Protein AF-A0A0D1VL91-F1 (afdb_monomer_lite)

Secondary structure (DSSP, 8-state):
----------------S-S------SS---------TT---HHHHHHHHHHHHT-S-HHHHHHHHHHHHHHHHHHHTT-HHHHHHHHTTS-HHHHTSHHHHHHHHHTTSS-----

pLDDT: mean 73.69, std 20.12, range [40.56, 93.56]

Structure (mmCIF, N/CA/C/O backbone):
data_AF-A0A0D1VL91-F1
#
_entry.id   AF-A0A0D1VL91-F1
#
loop_
_atom_site.group_PDB
_atom_site.id
_atom_site.type_symbol
_atom_site.label_atom_id
_atom_site.label_alt_id
_atom_site.label_comp_id
_atom_site.label_asym_id
_atom_site.label_entity_id
_atom_site.label_seq_id
_atom_site.pdbx_PDB_ins_code
_atom_site.Cartn_x
_atom_site.Cartn_y
_atom_site.Cartn_z
_atom_site.occupancy
_atom_site.B_iso_or_equiv
_atom_site.auth_seq_id
_atom_site.auth_comp_id
_atom_site.auth_asym_id
_atom_site.auth_atom_id
_atom_site.pdbx_PDB_model_num
ATOM 1 N N . MET A 1 1 ? -16.342 -51.988 39.809 1.00 42.56 1 MET A N 1
ATOM 2 C CA . MET A 1 1 ? -16.228 -51.819 38.346 1.00 42.56 1 MET A CA 1
ATOM 3 C C . MET A 1 1 ? -17.646 -51.554 37.849 1.00 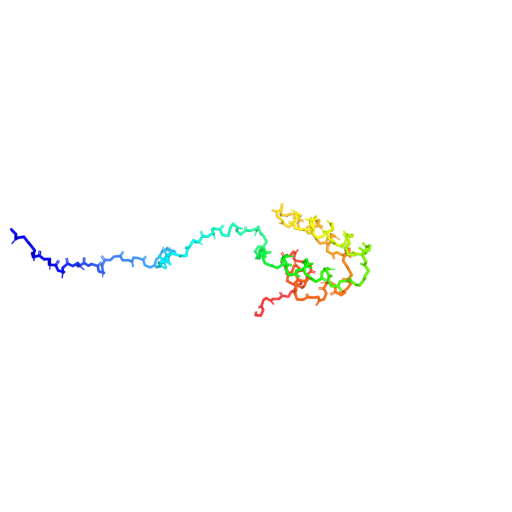42.56 1 MET A C 1
ATOM 5 O O . MET A 1 1 ? -18.356 -52.488 37.524 1.00 42.56 1 MET A O 1
ATOM 9 N N . ASP A 1 2 ? -18.265 -50.427 38.188 1.00 43.09 2 ASP A N 1
ATOM 10 C CA . ASP A 1 2 ? -18.018 -49.039 37.751 1.00 43.09 2 ASP A CA 1
ATOM 11 C C . ASP A 1 2 ? -18.195 -48.845 36.238 1.00 43.09 2 ASP A C 1
ATOM 13 O O . ASP A 1 2 ? -17.505 -49.496 35.457 1.00 43.09 2 ASP A O 1
ATOM 17 N N . GLY A 1 3 ? -19.158 -47.997 35.851 1.00 43.81 3 GLY A N 1
ATOM 18 C CA . GLY A 1 3 ? -19.439 -47.677 34.448 1.00 43.81 3 GLY A CA 1
ATOM 19 C C . GLY A 1 3 ? -20.911 -47.512 34.037 1.00 43.81 3 GLY A C 1
ATOM 20 O O . GLY A 1 3 ? -21.281 -47.970 32.962 1.00 43.81 3 GLY A O 1
ATOM 21 N N . LYS A 1 4 ? -21.771 -46.860 34.837 1.00 52.94 4 LYS A N 1
ATOM 22 C CA . LYS A 1 4 ? -23.037 -46.278 34.336 1.00 52.94 4 LYS A CA 1
ATOM 23 C C . LYS A 1 4 ? -22.792 -44.806 34.001 1.00 52.94 4 LYS A C 1
ATOM 25 O O . LYS A 1 4 ? -22.755 -43.986 34.912 1.00 52.94 4 LYS A O 1
ATOM 30 N N . GLN A 1 5 ? -22.658 -44.462 32.721 1.00 55.09 5 GLN A N 1
ATOM 31 C CA . GLN A 1 5 ? -22.703 -43.064 32.285 1.00 55.09 5 GLN A CA 1
ATOM 32 C C . GLN A 1 5 ? -24.095 -42.744 31.737 1.00 55.09 5 GLN A C 1
ATOM 34 O O . GLN A 1 5 ? -24.525 -43.249 30.702 1.00 55.09 5 GLN A O 1
ATOM 39 N N . ILE A 1 6 ? -24.817 -41.950 32.523 1.00 53.06 6 ILE A N 1
ATOM 40 C CA . ILE A 1 6 ? -26.142 -41.403 32.253 1.00 53.06 6 ILE A CA 1
ATOM 41 C C . ILE A 1 6 ? -25.937 -40.133 31.418 1.00 53.06 6 ILE A C 1
ATOM 43 O O . ILE A 1 6 ? -25.421 -39.143 31.929 1.00 53.06 6 ILE A O 1
ATOM 47 N N . PHE A 1 7 ? -26.354 -40.133 30.151 1.00 54.53 7 PHE A N 1
ATOM 48 C CA . PHE A 1 7 ? -26.483 -38.901 29.366 1.00 54.53 7 PHE A CA 1
ATOM 49 C C . PHE A 1 7 ? -27.816 -38.232 29.709 1.00 54.53 7 PHE A C 1
ATOM 51 O O . PHE A 1 7 ? -28.824 -38.429 29.036 1.00 54.53 7 PHE A O 1
ATOM 58 N N . ALA A 1 8 ? -27.820 -37.458 30.792 1.00 49.47 8 ALA A N 1
ATOM 59 C CA . ALA A 1 8 ? -28.904 -36.547 31.135 1.00 49.47 8 ALA A CA 1
ATOM 60 C C . ALA A 1 8 ? -28.310 -35.158 31.388 1.00 49.47 8 ALA A C 1
ATOM 62 O O . ALA A 1 8 ? -27.866 -34.845 32.488 1.00 49.47 8 ALA A O 1
ATOM 63 N N . GLY A 1 9 ? -28.285 -34.337 30.339 1.00 42.44 9 GLY A N 1
ATOM 64 C CA . GLY A 1 9 ? -27.913 -32.927 30.396 1.00 42.44 9 GLY A CA 1
ATOM 65 C C . GLY A 1 9 ? -29.058 -32.065 29.882 1.00 42.44 9 GLY A C 1
ATOM 66 O O . GLY A 1 9 ? -29.061 -31.653 28.727 1.00 42.44 9 GLY A O 1
ATOM 67 N N . ASN A 1 10 ? -30.048 -31.827 30.741 1.00 49.47 10 ASN A N 1
ATOM 68 C CA . ASN A 1 10 ? -31.038 -30.766 30.575 1.00 49.47 10 ASN A CA 1
ATOM 69 C C . ASN A 1 10 ? -30.339 -29.395 30.541 1.00 49.47 10 ASN A C 1
ATOM 71 O O . ASN A 1 10 ? -29.552 -29.126 31.443 1.00 49.47 10 ASN A O 1
ATOM 75 N N . ALA A 1 11 ? -30.717 -28.522 29.594 1.00 47.62 11 ALA A N 1
ATOM 76 C CA . ALA A 1 11 ? -31.159 -27.130 29.833 1.00 47.62 11 ALA A CA 1
ATOM 77 C C . ALA A 1 11 ? -30.859 -26.172 28.656 1.00 47.62 11 ALA A C 1
ATOM 79 O O . ALA A 1 11 ? -29.980 -25.322 28.738 1.00 47.62 11 ALA A O 1
ATOM 80 N N . PHE A 1 12 ? -31.688 -26.190 27.605 1.00 58.16 12 PHE A N 1
ATOM 81 C CA . PHE A 1 12 ? -31.897 -24.999 26.763 1.00 58.16 12 PHE A CA 1
ATOM 82 C C . PHE A 1 12 ? -33.054 -24.176 27.334 1.00 58.16 12 PHE A C 1
ATOM 84 O O . PHE A 1 12 ? -34.142 -24.110 26.771 1.00 58.16 12 PHE A O 1
ATOM 91 N N . LYS A 1 13 ? -32.852 -23.600 28.517 1.00 49.53 13 LYS A N 1
ATOM 92 C CA . LYS A 1 13 ? -33.788 -22.647 29.124 1.00 49.53 13 LYS A CA 1
ATOM 93 C C . LYS A 1 13 ? -32.982 -21.600 29.878 1.00 49.53 13 LYS A C 1
ATOM 95 O O . LYS A 1 13 ? -32.879 -21.725 31.087 1.00 49.53 13 LYS A O 1
ATOM 100 N N . ASN A 1 14 ? -32.336 -20.685 29.144 1.00 46.59 14 ASN A N 1
ATOM 101 C CA . ASN A 1 14 ? -32.157 -19.252 29.470 1.00 46.59 14 ASN A CA 1
ATOM 102 C C . ASN A 1 14 ? -31.081 -18.540 28.610 1.00 46.59 14 ASN A C 1
ATOM 104 O O . ASN A 1 14 ? -30.435 -17.612 29.088 1.00 46.59 14 ASN A O 1
ATOM 108 N N . ALA A 1 15 ? -30.846 -18.933 27.351 1.00 46.53 15 ALA A N 1
ATOM 109 C CA . ALA A 1 15 ? -29.966 -18.149 26.481 1.00 46.53 15 ALA A CA 1
ATOM 110 C C . ALA A 1 15 ? -30.731 -16.915 25.978 1.00 46.53 15 ALA A C 1
ATOM 112 O O . ALA A 1 15 ? -31.421 -16.954 24.961 1.00 46.53 15 ALA A O 1
ATOM 113 N N . GLN A 1 16 ? -30.654 -15.836 26.750 1.00 46.84 16 GLN A N 1
ATOM 114 C CA . GLN A 1 16 ? -30.992 -14.489 26.321 1.00 46.84 16 GLN A CA 1
ATOM 115 C C . GLN A 1 16 ? -30.140 -14.198 25.072 1.00 46.84 16 GLN A C 1
ATOM 117 O O . GLN A 1 16 ? -28.932 -14.007 25.175 1.00 46.84 16 GLN A O 1
ATOM 122 N N . LEU A 1 17 ? -30.738 -14.261 23.877 1.00 57.44 17 LEU A N 1
ATOM 123 C CA . LEU A 1 17 ? -30.096 -13.870 22.615 1.00 57.44 17 LEU A CA 1
ATOM 124 C C . LEU A 1 17 ? -29.963 -12.345 22.596 1.00 57.44 17 LEU A C 1
ATOM 126 O O . LEU A 1 17 ? -30.716 -11.641 21.927 1.00 57.44 17 LEU A O 1
ATOM 130 N N . GLY A 1 18 ? -29.057 -11.845 23.423 1.00 55.00 18 GLY A N 1
ATOM 131 C CA . GLY A 1 18 ? -28.921 -10.431 23.723 1.00 55.00 18 GLY A CA 1
ATOM 132 C C . GLY A 1 18 ? -27.529 -10.056 24.193 1.00 55.00 18 GLY A C 1
ATOM 133 O O . GLY A 1 18 ? -27.422 -9.114 24.953 1.00 55.00 18 GLY A O 1
ATOM 134 N N . ASP A 1 19 ? -26.498 -10.795 23.780 1.00 49.78 19 ASP A N 1
ATOM 135 C CA . ASP A 1 19 ? -25.126 -10.300 23.686 1.00 49.78 19 ASP A CA 1
ATOM 136 C C . ASP A 1 19 ? -24.259 -11.339 22.955 1.00 49.78 19 ASP A C 1
ATOM 138 O O . ASP A 1 19 ? -24.368 -12.543 23.184 1.00 49.78 19 ASP A O 1
ATOM 142 N N . ASN A 1 20 ? -23.469 -10.847 22.005 1.00 55.38 20 ASN A N 1
ATOM 143 C CA . ASN A 1 20 ? -22.413 -11.500 21.226 1.00 55.38 20 ASN A CA 1
ATOM 144 C C . ASN A 1 20 ? -22.111 -12.988 21.549 1.00 55.38 20 ASN A C 1
ATOM 146 O O . ASN A 1 20 ? -21.265 -13.313 22.384 1.00 55.38 20 ASN A O 1
ATOM 150 N N . THR A 1 21 ? -22.758 -13.911 20.834 1.00 43.44 21 THR A N 1
ATOM 151 C CA . THR A 1 21 ? -22.459 -15.348 20.900 1.00 43.44 21 THR A CA 1
ATOM 152 C C . THR A 1 21 ? -21.214 -15.667 20.068 1.00 43.44 21 THR A C 1
ATOM 154 O O . THR A 1 21 ? -21.297 -16.095 18.920 1.00 43.44 21 THR A O 1
ATOM 157 N N . ASN A 1 22 ? -20.031 -15.489 20.661 1.00 52.25 22 ASN A N 1
ATOM 158 C CA . ASN A 1 22 ? -18.780 -16.043 20.138 1.00 52.25 22 ASN A CA 1
ATOM 159 C C . ASN A 1 22 ? -18.756 -17.565 20.400 1.00 52.25 22 ASN A C 1
ATOM 161 O O . ASN A 1 22 ? -18.071 -18.049 21.300 1.00 52.25 22 ASN A O 1
ATOM 165 N N . PHE A 1 23 ? -19.555 -18.331 19.650 1.00 47.62 23 PHE A N 1
ATOM 166 C CA . PHE A 1 23 ? -19.436 -19.791 19.593 1.00 47.62 23 PHE A CA 1
ATOM 167 C C . PHE A 1 23 ? -18.194 -20.145 18.765 1.00 47.62 23 PHE A C 1
ATOM 169 O O . PHE A 1 23 ? -18.271 -20.421 17.570 1.00 47.62 23 PHE A O 1
ATOM 176 N N . GLN A 1 24 ? -17.024 -20.123 19.402 1.00 43.72 24 GLN A N 1
ATOM 177 C CA . GLN A 1 24 ? -15.810 -20.707 18.841 1.00 43.72 24 GLN A CA 1
ATOM 178 C C . GLN A 1 24 ? -15.811 -22.212 19.092 1.00 43.72 24 GLN A C 1
ATOM 180 O O . GLN A 1 24 ? -15.327 -22.699 20.112 1.00 43.72 24 GLN A O 1
ATOM 185 N N . GLY A 1 25 ? -16.383 -22.953 18.148 1.00 43.56 25 GLY A N 1
ATOM 186 C CA . GLY A 1 25 ? -16.118 -24.376 18.008 1.00 43.56 25 GLY A CA 1
ATOM 187 C C . GLY A 1 25 ? -14.736 -24.587 17.392 1.00 43.56 25 GLY A C 1
ATOM 188 O O . GLY A 1 25 ? -14.483 -24.111 16.292 1.00 43.56 25 GLY A O 1
ATOM 189 N N . ASN A 1 26 ? -13.895 -25.326 18.114 1.00 47.41 26 ASN A N 1
ATOM 190 C CA . ASN A 1 26 ? -12.725 -26.071 17.645 1.00 47.41 26 ASN A CA 1
ATOM 191 C C . ASN A 1 26 ? -11.571 -25.272 16.995 1.00 47.41 26 ASN A C 1
ATOM 193 O O . ASN A 1 26 ? -11.630 -24.890 15.832 1.00 47.41 26 ASN A O 1
ATOM 197 N N . GLU A 1 27 ? -10.491 -25.088 17.763 1.00 41.41 27 GLU A N 1
ATOM 198 C CA . GLU A 1 27 ? -9.110 -24.819 17.306 1.00 41.41 27 GLU A CA 1
ATOM 199 C C . GLU A 1 27 ? -8.887 -23.720 16.258 1.00 41.41 27 GLU A C 1
ATOM 201 O O . GLU A 1 27 ? -7.879 -23.716 15.557 1.00 41.41 27 GLU A O 1
ATOM 206 N N . ASN A 1 28 ? -9.758 -22.719 16.188 1.00 45.88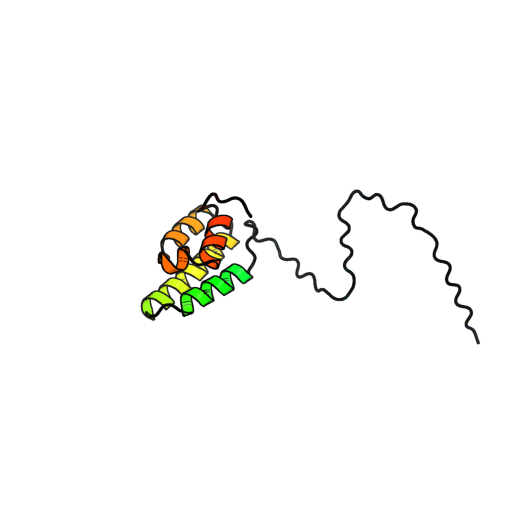 28 ASN A N 1
ATOM 207 C CA . ASN A 1 28 ? -9.376 -21.471 15.556 1.00 45.88 28 ASN A CA 1
ATOM 208 C C . ASN A 1 28 ? -8.777 -20.598 16.652 1.00 45.88 28 ASN A C 1
ATOM 210 O O . ASN A 1 28 ? -9.511 -20.039 17.474 1.00 45.88 28 ASN A O 1
ATOM 214 N N . THR A 1 29 ? -7.447 -20.511 16.695 1.00 43.00 29 THR A N 1
ATOM 215 C CA . THR A 1 29 ? -6.760 -19.382 17.320 1.00 43.00 29 THR A CA 1
ATOM 216 C C . THR A 1 29 ? -7.374 -18.139 16.685 1.00 43.00 29 THR A C 1
ATOM 218 O O . THR A 1 29 ? -6.939 -17.705 15.622 1.00 43.00 29 THR A O 1
ATOM 221 N N . GLN A 1 30 ? -8.434 -17.587 17.291 1.00 43.03 30 GLN A N 1
ATOM 222 C CA . GLN A 1 30 ? -8.851 -16.220 17.031 1.00 43.03 30 GLN A CA 1
ATOM 223 C C . GLN A 1 30 ? -7.676 -15.409 17.540 1.00 43.03 30 GLN A C 1
ATOM 225 O O . GLN A 1 30 ? -7.614 -14.998 18.699 1.00 43.03 30 GLN A O 1
ATOM 230 N N . VAL A 1 31 ? -6.705 -15.219 16.646 1.00 47.66 31 VAL A N 1
ATOM 231 C CA . VAL A 1 31 ? -5.879 -14.037 16.649 1.00 47.66 31 VAL A CA 1
ATOM 232 C C . VAL A 1 31 ? -6.921 -12.948 16.708 1.00 47.66 31 VAL A C 1
ATOM 234 O O . VAL A 1 31 ? -7.717 -12.775 15.785 1.00 47.66 31 VAL A O 1
ATOM 237 N N . LYS A 1 32 ? -7.029 -12.338 17.882 1.00 43.44 32 LYS A N 1
ATOM 238 C CA . LYS A 1 32 ? -7.753 -11.105 18.077 1.00 43.44 32 LYS A CA 1
ATOM 239 C C . LYS A 1 32 ? -7.107 -10.202 17.038 1.00 43.44 32 LYS A C 1
ATOM 241 O O . LYS A 1 32 ? -6.000 -9.721 17.257 1.00 43.44 32 LYS A O 1
ATOM 246 N N . ILE A 1 33 ? -7.705 -10.114 15.849 1.00 49.19 33 ILE A N 1
ATOM 247 C CA . ILE A 1 33 ? -7.320 -9.124 14.864 1.00 49.19 33 ILE A CA 1
ATOM 248 C C . ILE A 1 33 ? -7.749 -7.866 15.587 1.00 49.19 33 ILE A C 1
ATOM 250 O O . ILE A 1 33 ? -8.927 -7.505 15.585 1.00 49.19 33 ILE A O 1
ATOM 254 N N . GLU A 1 34 ? -6.821 -7.316 16.372 1.00 45.94 34 GLU A N 1
ATOM 255 C CA . GLU A 1 34 ? -6.878 -5.957 16.847 1.00 45.94 34 GLU A CA 1
ATOM 256 C C . GLU A 1 34 ? -7.165 -5.192 15.578 1.00 45.94 34 GLU A C 1
ATOM 258 O O . GLU A 1 34 ? -6.313 -5.095 14.694 1.00 45.94 34 GLU A O 1
ATOM 263 N N . LYS A 1 35 ? -8.438 -4.825 15.409 1.00 45.00 35 LYS A N 1
ATOM 264 C CA . LYS A 1 35 ? -8.873 -4.009 14.300 1.00 45.00 35 LYS A CA 1
ATOM 265 C C . LYS A 1 35 ? -7.992 -2.783 14.421 1.00 45.00 35 LYS A C 1
ATOM 267 O O . LYS A 1 35 ? -8.232 -1.938 15.283 1.00 45.00 35 LYS A O 1
ATOM 272 N N . ASN A 1 36 ? -6.951 -2.733 13.589 1.00 50.19 36 ASN A N 1
ATOM 273 C CA . ASN A 1 36 ? -6.288 -1.500 13.219 1.00 50.19 36 ASN A CA 1
ATOM 274 C C . ASN A 1 36 ? -7.426 -0.501 13.062 1.00 50.19 36 ASN A C 1
ATOM 276 O O . ASN A 1 36 ? -8.441 -0.854 12.457 1.00 50.19 36 ASN A O 1
ATOM 280 N N . GLN A 1 37 ? -7.330 0.669 13.683 1.00 52.12 37 GLN A N 1
ATOM 281 C CA . GLN A 1 37 ? -8.466 1.579 13.896 1.00 52.12 37 GLN A CA 1
ATOM 282 C C . GLN A 1 37 ? -9.201 1.988 12.592 1.00 52.12 37 GLN A C 1
ATOM 284 O O . GLN A 1 37 ? -10.253 2.614 12.639 1.00 52.12 37 GLN A O 1
ATOM 289 N N . THR A 1 38 ? -8.671 1.580 11.436 1.00 55.41 38 THR A N 1
ATOM 290 C CA . THR A 1 38 ? -9.140 1.748 10.058 1.00 55.41 38 THR A CA 1
ATOM 291 C C . THR A 1 38 ? -9.849 0.531 9.433 1.00 55.41 38 THR A C 1
ATOM 293 O O . THR A 1 38 ? -10.345 0.632 8.316 1.00 55.41 38 THR A O 1
ATOM 296 N N . GLY A 1 39 ? -9.908 -0.629 10.098 1.00 60.66 39 GLY A N 1
ATOM 297 C CA . GLY A 1 39 ? -10.546 -1.846 9.572 1.00 60.66 39 GLY A CA 1
ATOM 298 C C . GLY A 1 39 ? -9.802 -2.537 8.417 1.00 60.66 39 GLY A C 1
ATOM 299 O O . GLY A 1 39 ? -10.364 -3.442 7.808 1.00 60.66 39 GLY A O 1
ATOM 300 N N . ILE A 1 40 ? -8.558 -2.140 8.115 1.00 71.62 40 ILE A N 1
ATOM 301 C CA . ILE A 1 40 ? -7.729 -2.779 7.077 1.00 71.62 40 ILE A CA 1
ATOM 302 C C . ILE A 1 40 ? -7.186 -4.113 7.580 1.00 71.62 40 ILE A C 1
ATOM 304 O O . ILE A 1 40 ? -6.454 -4.148 8.573 1.00 71.62 40 ILE A O 1
ATOM 308 N N . SER A 1 41 ? -7.486 -5.192 6.854 1.00 75.38 41 SER A N 1
ATOM 309 C CA . SER A 1 41 ? -6.828 -6.483 7.051 1.00 75.38 41 SER A CA 1
ATOM 310 C C . SER A 1 41 ? -5.329 -6.364 6.751 1.00 75.38 41 SER A C 1
ATOM 312 O O . SER A 1 41 ? -4.970 -5.802 5.714 1.00 75.38 41 SER A O 1
ATOM 314 N N . PRO A 1 42 ? -4.439 -6.898 7.606 1.00 73.38 42 PRO A N 1
ATOM 315 C CA . PRO A 1 42 ? -2.992 -6.852 7.381 1.00 73.38 42 PRO A CA 1
ATOM 316 C C . PRO A 1 42 ? -2.570 -7.482 6.042 1.00 73.38 42 PRO A C 1
ATOM 318 O O . PRO A 1 42 ? -1.585 -7.043 5.450 1.00 73.38 42 PRO A O 1
ATOM 321 N N . ASP A 1 43 ? -3.353 -8.430 5.524 1.00 81.81 43 ASP A N 1
ATOM 322 C CA . ASP A 1 43 ? -3.146 -9.075 4.223 1.00 81.81 43 ASP A CA 1
ATOM 323 C C . ASP A 1 43 ? -3.167 -8.080 3.049 1.00 81.81 43 ASP A C 1
ATOM 325 O O . ASP A 1 43 ? -2.399 -8.228 2.104 1.00 81.81 43 ASP A O 1
ATOM 329 N N . ILE A 1 44 ? -3.946 -6.993 3.141 1.00 87.19 44 ILE A N 1
ATOM 330 C CA . ILE A 1 44 ? -4.021 -5.965 2.086 1.00 87.19 44 ILE A CA 1
ATOM 331 C C . ILE A 1 44 ? -2.665 -5.266 1.900 1.00 87.19 44 ILE A C 1
ATOM 333 O O . ILE A 1 44 ? -2.279 -4.939 0.779 1.00 87.19 44 ILE A O 1
ATOM 337 N N . PHE A 1 45 ? -1.922 -5.037 2.987 1.00 88.25 45 PHE A N 1
ATOM 338 C CA . PHE A 1 45 ? -0.581 -4.461 2.891 1.00 88.25 45 PHE A CA 1
ATOM 339 C C . PHE A 1 45 ? 0.422 -5.463 2.324 1.00 88.25 45 PHE A C 1
ATOM 341 O O . PHE A 1 45 ? 1.284 -5.064 1.547 1.00 88.25 45 PHE A O 1
ATOM 348 N N . ALA A 1 46 ? 0.303 -6.750 2.659 1.00 89.81 46 ALA A N 1
ATOM 349 C CA . ALA A 1 46 ? 1.143 -7.784 2.060 1.00 89.81 46 ALA A CA 1
ATOM 350 C C . ALA A 1 46 ? 0.933 -7.855 0.538 1.00 89.81 46 ALA A C 1
ATOM 352 O O . ALA A 1 46 ? 1.912 -7.841 -0.209 1.00 89.81 46 ALA A O 1
ATOM 353 N N . ASP A 1 47 ? -0.321 -7.824 0.080 1.00 89.12 47 ASP A N 1
ATOM 354 C CA . ASP A 1 47 ? -0.659 -7.788 -1.345 1.00 89.12 47 ASP A CA 1
ATOM 355 C C . ASP A 1 47 ? -0.116 -6.525 -2.025 1.00 89.12 47 ASP A C 1
ATOM 357 O O . ASP A 1 47 ? 0.466 -6.594 -3.105 1.00 89.12 47 ASP A O 1
ATOM 361 N N . PHE A 1 48 ? -0.221 -5.364 -1.373 1.00 92.00 48 PHE A N 1
ATOM 362 C CA . PHE A 1 48 ? 0.326 -4.114 -1.903 1.00 92.00 48 PHE A CA 1
ATOM 363 C C . PHE A 1 48 ? 1.856 -4.154 -2.048 1.00 92.00 48 PHE A C 1
ATOM 365 O O . PHE A 1 48 ? 2.404 -3.697 -3.050 1.00 92.00 48 PHE A O 1
ATOM 372 N N . ILE A 1 49 ? 2.556 -4.761 -1.087 1.00 92.94 49 ILE A N 1
ATOM 373 C CA . ILE A 1 49 ? 4.004 -4.995 -1.169 1.00 92.94 49 ILE A CA 1
ATOM 374 C C . ILE A 1 49 ? 4.342 -5.953 -2.322 1.00 92.94 49 ILE A C 1
ATOM 376 O O . ILE A 1 49 ? 5.319 -5.725 -3.038 1.00 92.94 49 ILE A O 1
ATOM 380 N N . GLN A 1 50 ? 3.532 -6.990 -2.561 1.00 92.56 50 GLN A N 1
ATOM 381 C CA . GLN A 1 50 ? 3.710 -7.867 -3.725 1.00 92.56 50 GLN A CA 1
ATOM 382 C C . GLN A 1 50 ? 3.552 -7.105 -5.047 1.00 92.56 50 GLN A C 1
ATOM 384 O O . GLN A 1 50 ? 4.334 -7.331 -5.969 1.00 92.56 50 GLN A O 1
ATOM 389 N N . GLU A 1 51 ? 2.600 -6.175 -5.143 1.00 90.75 51 GLU A N 1
ATOM 390 C CA . GLU A 1 51 ? 2.456 -5.300 -6.316 1.00 90.75 51 GLU A CA 1
ATOM 391 C C . GLU A 1 51 ? 3.690 -4.405 -6.515 1.00 90.75 51 GLU A C 1
ATOM 393 O O . GLU A 1 51 ? 4.182 -4.270 -7.636 1.00 90.75 51 GLU A O 1
ATOM 398 N N . ILE A 1 52 ? 4.263 -3.872 -5.432 1.00 92.31 52 ILE A N 1
ATOM 399 C CA . ILE A 1 52 ? 5.514 -3.097 -5.482 1.00 92.31 52 ILE A CA 1
ATOM 400 C C . ILE A 1 52 ? 6.674 -3.946 -6.016 1.00 92.31 52 ILE A C 1
ATOM 402 O O . ILE A 1 52 ? 7.439 -3.486 -6.863 1.00 92.31 52 ILE A O 1
ATOM 406 N N . HIS A 1 53 ? 6.792 -5.208 -5.597 1.00 91.75 53 HIS A N 1
ATOM 407 C CA . HIS A 1 53 ? 7.838 -6.106 -6.099 1.00 91.75 53 HIS A CA 1
ATOM 408 C C . HIS A 1 53 ? 7.744 -6.395 -7.605 1.00 91.75 53 HIS A C 1
ATOM 410 O O . HIS A 1 53 ? 8.755 -6.763 -8.209 1.00 91.75 53 HIS A O 1
ATOM 416 N N . LYS A 1 54 ? 6.572 -6.199 -8.221 1.00 91.44 54 LYS A N 1
ATOM 417 C CA . LYS A 1 54 ? 6.370 -6.354 -9.670 1.00 91.44 54 LYS A CA 1
ATOM 418 C C . LYS A 1 54 ? 6.851 -5.145 -10.478 1.00 91.44 54 LYS A C 1
ATOM 420 O O . LYS A 1 54 ? 6.914 -5.239 -11.703 1.00 91.44 54 LYS A O 1
ATOM 425 N N . LEU A 1 55 ? 7.209 -4.030 -9.833 1.00 89.56 55 LEU A N 1
ATOM 426 C CA . LEU A 1 55 ? 7.712 -2.850 -10.536 1.00 89.56 55 LEU A CA 1
ATOM 427 C C . LEU A 1 55 ? 9.025 -3.164 -11.270 1.00 89.56 55 LEU A C 1
ATOM 429 O O . LEU A 1 55 ? 9.938 -3.732 -10.667 1.00 89.56 55 LEU A O 1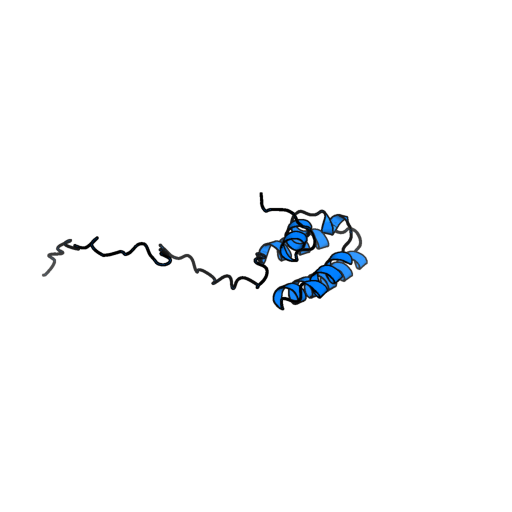
ATOM 433 N N . PRO A 1 56 ? 9.169 -2.774 -12.547 1.00 87.38 56 PRO A N 1
ATOM 434 C CA . PRO A 1 56 ? 10.345 -3.110 -13.349 1.00 87.38 56 PRO A CA 1
ATOM 435 C C . PRO A 1 56 ? 11.608 -2.356 -12.911 1.00 87.38 56 PRO A C 1
ATOM 437 O O . PRO A 1 56 ? 12.713 -2.854 -13.103 1.00 87.38 56 PRO A O 1
ATOM 440 N N . ASN A 1 57 ? 11.453 -1.167 -12.324 1.00 91.56 57 ASN A N 1
ATOM 441 C CA . ASN A 1 57 ? 12.556 -0.327 -11.876 1.00 91.56 57 ASN A CA 1
ATOM 442 C C . ASN A 1 57 ? 12.902 -0.624 -10.407 1.00 91.56 57 ASN A C 1
ATOM 444 O O . ASN A 1 57 ? 12.054 -0.505 -9.525 1.00 91.56 57 ASN A O 1
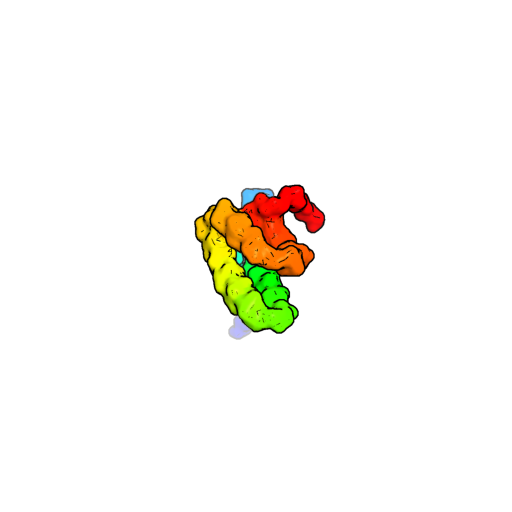ATOM 448 N N . GLU A 1 58 ? 14.155 -1.000 -10.145 1.00 90.31 58 GLU A N 1
ATOM 449 C CA . GLU A 1 58 ? 14.640 -1.326 -8.800 1.00 90.31 58 GLU A CA 1
ATOM 450 C C . GLU A 1 58 ? 14.692 -0.108 -7.865 1.00 90.31 58 GLU A C 1
ATOM 452 O O . GLU A 1 58 ? 14.365 -0.232 -6.685 1.00 90.31 58 GLU A O 1
ATOM 457 N N . ALA A 1 59 ? 15.044 1.075 -8.379 1.00 88.75 59 ALA A N 1
ATOM 458 C CA . ALA A 1 59 ? 15.057 2.301 -7.582 1.00 88.75 59 ALA A CA 1
ATOM 459 C C . ALA A 1 59 ? 13.634 2.664 -7.133 1.00 88.75 59 ALA A C 1
ATOM 461 O O . ALA A 1 59 ? 13.379 2.792 -5.938 1.00 88.75 59 ALA A O 1
ATOM 462 N N . GLU A 1 60 ? 12.692 2.682 -8.081 1.00 89.31 60 GLU A N 1
ATOM 463 C CA . GLU A 1 60 ? 11.272 2.949 -7.813 1.00 89.31 60 GLU A CA 1
ATOM 464 C C . GLU A 1 60 ? 10.680 1.925 -6.835 1.00 89.31 60 GLU A C 1
ATOM 466 O O . GLU A 1 60 ? 9.917 2.275 -5.938 1.00 89.31 60 GLU A O 1
ATOM 471 N N . ARG A 1 61 ? 11.077 0.653 -6.960 1.00 92.38 61 ARG A N 1
ATOM 472 C CA . ARG A 1 61 ? 10.672 -0.411 -6.039 1.00 92.38 61 ARG A CA 1
ATOM 473 C C . ARG A 1 61 ? 11.149 -0.144 -4.616 1.00 92.38 61 ARG A C 1
ATOM 475 O O . ARG A 1 61 ? 10.353 -0.249 -3.690 1.00 92.38 61 ARG A O 1
ATOM 482 N N . ASN A 1 62 ? 12.425 0.181 -4.426 1.00 91.31 62 ASN A N 1
ATOM 483 C CA . ASN A 1 62 ? 12.978 0.431 -3.094 1.00 91.31 62 ASN A CA 1
ATOM 484 C C . ASN A 1 62 ? 12.348 1.665 -2.435 1.00 91.31 62 ASN A C 1
ATOM 486 O O . ASN A 1 62 ? 12.039 1.630 -1.242 1.00 91.31 62 ASN A O 1
ATOM 490 N N . GLU A 1 63 ? 12.104 2.722 -3.210 1.00 91.69 63 GLU A N 1
ATOM 491 C CA . GLU A 1 63 ? 11.389 3.911 -2.739 1.00 91.69 63 GLU A CA 1
ATOM 492 C C . GLU A 1 63 ? 9.951 3.565 -2.328 1.00 91.69 63 GLU A C 1
ATOM 494 O O . GLU A 1 63 ? 9.544 3.839 -1.196 1.00 91.69 63 GLU A O 1
ATOM 499 N N . ALA A 1 64 ? 9.216 2.855 -3.190 1.00 92.38 64 ALA A N 1
ATOM 500 C CA . ALA A 1 64 ? 7.846 2.435 -2.913 1.00 92.38 64 ALA A CA 1
ATOM 501 C C . ALA A 1 64 ? 7.747 1.484 -1.708 1.00 92.38 64 ALA A C 1
ATOM 503 O O . ALA A 1 64 ? 6.799 1.586 -0.933 1.00 92.38 64 ALA A O 1
ATOM 504 N N . LEU A 1 65 ? 8.721 0.594 -1.490 1.00 93.56 65 LEU A N 1
ATOM 505 C CA . LEU A 1 65 ? 8.769 -0.254 -0.291 1.00 93.56 65 LEU A CA 1
ATOM 506 C C . LEU A 1 65 ? 8.910 0.586 0.984 1.00 93.56 65 LEU A C 1
ATOM 508 O O . LEU A 1 65 ? 8.188 0.358 1.957 1.00 93.56 65 LEU A O 1
ATOM 512 N N . GLY A 1 66 ? 9.804 1.578 0.974 1.00 92.56 66 GLY A N 1
ATOM 513 C CA . GLY A 1 66 ? 9.984 2.488 2.104 1.00 92.56 66 GLY A CA 1
ATOM 514 C C . GLY A 1 66 ? 8.736 3.326 2.384 1.00 92.56 66 GLY A C 1
ATOM 515 O O . GLY A 1 66 ? 8.348 3.513 3.540 1.00 92.56 66 GLY A O 1
ATOM 516 N N . ASP A 1 67 ? 8.064 3.801 1.340 1.00 93.12 67 ASP A N 1
ATOM 517 C CA . ASP A 1 67 ? 6.828 4.568 1.488 1.00 93.12 67 ASP A CA 1
ATOM 518 C C . ASP A 1 67 ? 5.645 3.696 1.920 1.00 93.12 67 ASP A C 1
ATOM 520 O O . ASP A 1 67 ? 4.815 4.144 2.715 1.00 93.12 67 ASP A O 1
ATOM 524 N N . ALA A 1 68 ? 5.589 2.431 1.494 1.00 92.38 68 ALA A N 1
ATOM 525 C CA . ALA A 1 68 ? 4.570 1.475 1.928 1.00 92.38 68 ALA A CA 1
ATOM 526 C C . ALA A 1 68 ? 4.686 1.149 3.421 1.00 92.38 68 ALA A C 1
ATOM 528 O O . ALA A 1 68 ? 3.667 1.077 4.110 1.00 92.38 68 ALA A O 1
ATOM 529 N N . GLN A 1 69 ? 5.908 1.042 3.951 1.00 91.75 69 GLN A N 1
ATOM 530 C CA . GLN A 1 69 ? 6.132 0.895 5.392 1.00 91.75 69 GLN A CA 1
ATOM 531 C C . GLN A 1 69 ? 5.624 2.116 6.167 1.00 91.75 69 GLN A C 1
ATOM 533 O O . GLN A 1 69 ? 4.835 1.968 7.102 1.00 91.75 69 GLN A O 1
ATOM 538 N N . LYS A 1 70 ? 5.982 3.332 5.730 1.00 92.81 70 LYS A N 1
ATOM 539 C CA . LYS A 1 70 ? 5.489 4.574 6.354 1.00 92.81 70 LYS A CA 1
ATOM 540 C C . LYS A 1 70 ? 3.966 4.677 6.281 1.00 92.81 70 LYS A C 1
ATOM 542 O O . LYS A 1 70 ? 3.342 5.186 7.213 1.00 92.81 70 LYS A O 1
ATOM 547 N N . LEU A 1 71 ? 3.365 4.233 5.174 1.00 92.00 71 LEU A N 1
ATOM 548 C CA . LEU A 1 71 ? 1.916 4.207 4.990 1.00 92.00 71 LEU A CA 1
ATOM 549 C C . LEU A 1 71 ? 1.268 3.258 5.998 1.00 92.00 71 LEU A C 1
ATOM 551 O O . LEU A 1 71 ? 0.329 3.654 6.686 1.00 92.00 71 LEU A O 1
ATOM 555 N N . GLN A 1 72 ? 1.799 2.043 6.133 1.00 90.25 72 GLN A N 1
ATOM 556 C CA . GLN A 1 72 ? 1.329 1.061 7.105 1.00 90.25 72 GLN A CA 1
ATOM 557 C C . GLN A 1 72 ? 1.426 1.594 8.539 1.00 90.25 72 GLN A C 1
ATOM 559 O O . GLN A 1 72 ? 0.477 1.454 9.312 1.00 90.25 72 GLN A O 1
ATOM 564 N N . GLU A 1 73 ? 2.529 2.255 8.892 1.00 89.44 73 GLU A N 1
ATOM 565 C CA . GLU A 1 73 ? 2.691 2.899 10.198 1.00 89.44 73 GLU A CA 1
ATOM 566 C C . GLU A 1 73 ? 1.699 4.047 10.411 1.00 89.44 73 GLU A C 1
ATOM 568 O O . GLU A 1 73 ? 1.088 4.144 11.475 1.00 89.44 73 GLU A O 1
ATOM 573 N N . ALA A 1 74 ? 1.495 4.911 9.412 1.00 89.12 74 ALA A N 1
ATOM 574 C CA . ALA A 1 74 ? 0.540 6.015 9.502 1.00 89.12 74 ALA A CA 1
ATOM 575 C C . ALA A 1 74 ? -0.892 5.505 9.714 1.00 89.12 74 ALA A C 1
ATOM 577 O O . ALA A 1 74 ? -1.608 6.026 10.568 1.00 89.12 74 ALA A O 1
ATOM 578 N N . VAL A 1 75 ? -1.279 4.447 8.995 1.00 87.19 75 VAL A N 1
ATOM 579 C CA . VAL A 1 75 ? -2.567 3.766 9.168 1.00 87.19 75 VAL A CA 1
ATOM 580 C C . VAL A 1 75 ? -2.676 3.129 10.553 1.00 87.19 75 VAL A C 1
ATOM 582 O O . VAL A 1 75 ? -3.700 3.297 11.214 1.00 87.19 75 VAL A O 1
ATOM 585 N N . LYS A 1 76 ? -1.626 2.442 11.019 1.00 85.12 76 LYS A N 1
ATOM 586 C CA . LYS A 1 76 ? -1.595 1.800 12.343 1.00 85.12 76 LYS A CA 1
ATOM 587 C C . LYS A 1 76 ? -1.733 2.804 13.485 1.00 85.12 76 LYS A C 1
ATOM 589 O O . LYS A 1 76 ? -2.406 2.530 14.472 1.00 85.12 76 LYS A O 1
ATOM 594 N N . ASN A 1 77 ? -1.133 3.978 13.325 1.00 85.56 77 ASN A N 1
ATOM 595 C CA . ASN A 1 77 ? -1.186 5.067 14.298 1.00 85.56 77 ASN A CA 1
ATOM 596 C C . ASN A 1 77 ? -2.454 5.935 14.173 1.00 85.56 77 ASN A C 1
ATOM 598 O O . ASN A 1 77 ? -2.541 6.974 14.825 1.00 85.56 77 ASN A O 1
ATOM 602 N N . GLY A 1 78 ? -3.408 5.566 13.308 1.00 83.38 78 GLY A N 1
ATOM 603 C CA . GLY A 1 78 ? -4.650 6.316 13.095 1.00 83.38 78 GLY A CA 1
ATOM 604 C C . GLY A 1 78 ? -4.463 7.680 12.417 1.00 83.38 78 GLY A C 1
ATOM 605 O O . GLY A 1 78 ? -5.398 8.477 12.363 1.00 83.38 78 GLY A O 1
ATOM 606 N N . ASN A 1 79 ? -3.276 7.972 11.878 1.00 88.62 79 ASN A N 1
ATOM 607 C CA . ASN A 1 79 ? -2.971 9.244 11.229 1.00 88.62 79 ASN A CA 1
ATOM 608 C C . ASN A 1 79 ? -3.377 9.206 9.748 1.00 88.62 79 ASN A C 1
ATOM 610 O O . ASN A 1 79 ? -2.544 9.043 8.851 1.00 88.62 79 ASN A O 1
ATOM 614 N N . LEU A 1 80 ? -4.682 9.330 9.505 1.00 87.50 80 LEU A N 1
ATOM 615 C CA . LEU A 1 80 ? -5.275 9.196 8.174 1.00 87.50 80 LEU A CA 1
ATOM 616 C C . LEU A 1 80 ? -4.846 10.299 7.201 1.00 87.50 80 LEU A C 1
ATOM 618 O O . LEU A 1 80 ? -4.607 10.003 6.035 1.00 87.50 80 LEU A O 1
ATOM 622 N N . ASP A 1 81 ? -4.686 11.543 7.651 1.00 89.38 81 ASP A N 1
ATOM 623 C CA . ASP A 1 81 ? -4.196 12.642 6.805 1.00 89.38 81 ASP A CA 1
ATOM 624 C C . ASP A 1 81 ? -2.772 12.386 6.300 1.00 89.38 81 ASP A C 1
ATOM 626 O O . ASP A 1 81 ? -2.470 12.547 5.110 1.00 89.38 81 ASP A O 1
ATOM 630 N N . ARG A 1 82 ? -1.898 11.894 7.188 1.00 90.69 82 ARG A N 1
ATOM 631 C CA . ARG A 1 82 ? -0.556 11.455 6.798 1.00 90.69 82 ARG A CA 1
ATOM 632 C C . ARG A 1 82 ? -0.622 10.253 5.862 1.00 90.69 82 ARG A C 1
ATOM 634 O O . ARG A 1 82 ? 0.109 10.231 4.876 1.00 90.69 82 ARG A O 1
ATOM 641 N N . ALA A 1 83 ? -1.498 9.285 6.126 1.00 91.31 83 ALA A N 1
ATOM 642 C CA . ALA A 1 83 ? -1.667 8.119 5.265 1.00 91.31 83 ALA A CA 1
ATOM 643 C C . ALA A 1 83 ? -2.129 8.509 3.850 1.00 91.31 83 ALA A C 1
ATOM 645 O O . ALA A 1 83 ? -1.563 8.031 2.874 1.00 91.31 83 ALA A O 1
ATOM 646 N N . LYS A 1 84 ? -3.085 9.437 3.717 1.00 91.81 84 LYS A N 1
ATOM 647 C CA . LYS A 1 84 ? -3.526 9.977 2.419 1.00 91.81 84 LYS A CA 1
ATOM 648 C C . LYS A 1 84 ? -2.389 10.666 1.675 1.00 91.81 84 LYS A C 1
ATOM 650 O O . LYS A 1 84 ? -2.227 10.450 0.481 1.00 91.81 84 LYS A O 1
ATOM 655 N N . THR A 1 85 ? -1.579 11.452 2.384 1.00 92.69 85 THR A N 1
ATOM 656 C CA . THR A 1 85 ? -0.415 12.129 1.793 1.00 92.69 85 THR A CA 1
ATOM 657 C C . THR A 1 85 ? 0.597 11.113 1.267 1.00 92.69 85 THR A C 1
ATOM 659 O O . THR A 1 85 ? 1.006 11.194 0.112 1.00 92.69 85 THR A O 1
ATOM 662 N N . LEU A 1 86 ? 0.940 10.106 2.074 1.00 93.12 86 LEU A N 1
ATOM 663 C CA . LEU A 1 86 ? 1.834 9.020 1.665 1.00 93.12 86 LEU A CA 1
ATOM 664 C C . LEU A 1 86 ? 1.260 8.224 0.488 1.00 93.12 86 LEU A C 1
ATOM 666 O O . LEU A 1 86 ? 1.990 7.881 -0.433 1.00 93.12 86 LEU A O 1
ATOM 670 N N . TYR A 1 87 ? -0.055 8.001 0.464 1.00 91.94 87 TYR A N 1
ATOM 671 C CA . TYR A 1 87 ? -0.727 7.305 -0.629 1.00 91.94 87 TYR A CA 1
ATOM 672 C C . TYR A 1 87 ? -0.584 8.026 -1.986 1.00 91.94 87 TYR A C 1
ATOM 674 O O . TYR A 1 87 ? -0.546 7.378 -3.030 1.00 91.94 87 TYR A O 1
ATOM 682 N N . THR A 1 88 ? -0.444 9.357 -2.002 1.00 92.25 88 THR A N 1
ATOM 683 C CA . THR A 1 88 ? -0.218 10.104 -3.257 1.00 92.25 88 THR A CA 1
ATOM 684 C C . THR A 1 88 ? 1.175 9.922 -3.860 1.00 92.25 88 THR A C 1
ATOM 686 O O . THR A 1 88 ? 1.347 10.217 -5.043 1.00 92.25 88 THR A O 1
ATOM 689 N N . LEU A 1 89 ? 2.146 9.418 -3.088 1.00 91.25 89 LEU A N 1
ATOM 690 C CA . LEU A 1 89 ? 3.522 9.199 -3.550 1.00 91.25 89 LEU A CA 1
ATOM 691 C C . LEU A 1 89 ? 3.643 7.981 -4.472 1.00 91.25 89 LEU A C 1
ATOM 693 O O . LEU A 1 89 ? 4.546 7.920 -5.301 1.00 91.25 89 LEU A O 1
ATOM 697 N N . PHE A 1 90 ? 2.721 7.022 -4.364 1.00 92.12 90 PHE A N 1
ATOM 698 C CA . PHE A 1 90 ? 2.752 5.824 -5.195 1.00 92.12 90 PHE A CA 1
ATOM 699 C C . PHE A 1 90 ? 2.377 6.134 -6.646 1.00 92.12 90 PHE A C 1
ATOM 701 O O . PHE A 1 90 ? 1.565 7.017 -6.941 1.00 92.12 90 PHE A O 1
ATOM 708 N N . SER A 1 91 ? 2.929 5.365 -7.583 1.00 89.75 91 SER A N 1
ATOM 709 C CA . SER A 1 91 ? 2.555 5.451 -8.995 1.0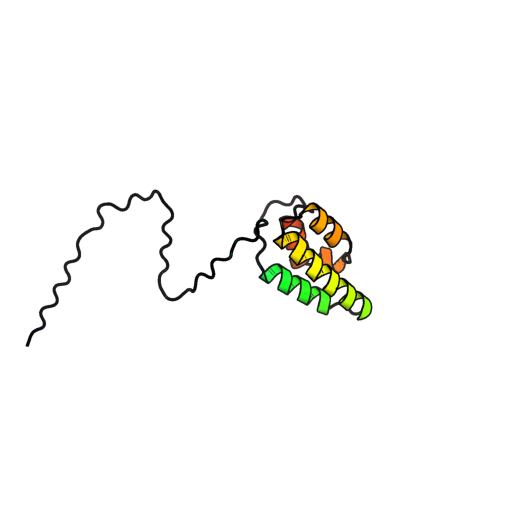0 89.75 91 SER A CA 1
ATOM 710 C C . SER A 1 91 ? 1.076 5.094 -9.207 1.00 89.75 91 SER A C 1
ATOM 712 O O . SER A 1 91 ? 0.457 4.414 -8.384 1.00 89.75 91 SER A O 1
ATOM 714 N N . ASN A 1 92 ? 0.488 5.556 -10.316 1.00 89.19 92 ASN A N 1
ATOM 715 C CA . ASN A 1 92 ? -0.907 5.236 -10.646 1.00 89.19 92 ASN A CA 1
ATOM 716 C C . ASN A 1 92 ? -1.124 3.720 -10.734 1.00 89.19 92 ASN A C 1
ATOM 718 O O . ASN A 1 92 ? -2.106 3.223 -10.207 1.00 89.19 92 ASN A O 1
ATOM 722 N N . THR A 1 93 ? -0.156 2.977 -11.281 1.00 87.12 93 THR A N 1
ATOM 723 C CA . THR A 1 93 ? -0.190 1.509 -11.351 1.00 87.12 93 THR A CA 1
ATOM 724 C C . THR A 1 93 ? -0.416 0.865 -9.984 1.00 87.12 93 THR A C 1
ATOM 726 O O . THR A 1 93 ? -1.254 -0.022 -9.847 1.00 87.12 93 THR A O 1
ATOM 729 N N . LEU A 1 94 ? 0.302 1.326 -8.955 1.00 90.44 94 LEU A N 1
ATOM 730 C CA . LEU A 1 94 ? 0.126 0.817 -7.597 1.00 90.44 94 LEU A CA 1
ATOM 731 C C . LEU A 1 94 ? -1.205 1.268 -6.995 1.00 90.44 94 LEU A C 1
ATOM 733 O O . LEU A 1 94 ? -1.873 0.476 -6.333 1.00 90.44 94 LEU A O 1
ATOM 737 N N . ARG A 1 95 ? -1.618 2.514 -7.237 1.00 90.81 95 ARG A N 1
ATOM 738 C CA . ARG A 1 95 ? -2.887 3.049 -6.723 1.00 90.81 95 ARG A CA 1
ATOM 739 C C . ARG A 1 95 ? -4.115 2.354 -7.316 1.00 90.81 95 ARG A C 1
ATOM 741 O O . ARG A 1 95 ? -5.059 2.088 -6.576 1.00 90.81 95 ARG A O 1
ATOM 748 N N . ASP A 1 96 ? -4.056 2.000 -8.595 1.00 88.88 96 ASP A N 1
ATOM 749 C CA . ASP A 1 96 ? -5.124 1.321 -9.336 1.00 88.88 96 ASP A CA 1
ATOM 750 C C . ASP A 1 96 ? -5.146 -0.201 -9.096 1.00 88.88 96 ASP A C 1
ATOM 752 O O . ASP A 1 96 ? -6.087 -0.886 -9.504 1.00 88.88 96 ASP A O 1
ATOM 756 N N . SER A 1 97 ? -4.136 -0.751 -8.411 1.00 90.38 97 SER A N 1
ATOM 757 C CA . SER A 1 97 ? -4.135 -2.157 -7.996 1.00 90.38 97 SER A CA 1
ATOM 758 C C . SER A 1 97 ? -5.264 -2.446 -6.999 1.00 90.38 97 SER A C 1
ATOM 760 O O . SER A 1 97 ? -5.690 -1.574 -6.239 1.00 90.38 97 SER A O 1
ATOM 762 N N . ALA A 1 98 ? -5.732 -3.697 -6.939 1.00 87.75 98 ALA A N 1
ATOM 763 C CA . ALA A 1 98 ? -6.790 -4.090 -6.003 1.00 87.75 98 ALA A CA 1
ATOM 764 C C . ALA A 1 98 ? -6.421 -3.769 -4.540 1.00 87.75 98 ALA A C 1
ATOM 766 O O . ALA A 1 98 ? -7.243 -3.235 -3.791 1.00 87.75 98 ALA A O 1
ATOM 767 N N . ALA A 1 99 ? -5.166 -4.024 -4.160 1.00 88.56 99 ALA A N 1
ATOM 768 C CA . ALA A 1 99 ? -4.639 -3.690 -2.843 1.00 88.56 99 ALA A CA 1
ATOM 769 C C . ALA A 1 99 ? -4.551 -2.168 -2.630 1.00 88.56 99 ALA A C 1
ATOM 771 O O . ALA A 1 99 ? -4.969 -1.662 -1.588 1.00 88.56 99 ALA A O 1
ATOM 772 N N . GLY A 1 100 ? -4.099 -1.419 -3.641 1.00 89.94 100 GLY A N 1
ATOM 773 C CA . GLY A 1 100 ? -4.050 0.043 -3.615 1.00 89.94 100 GLY A CA 1
ATOM 774 C C . GLY A 1 100 ? -5.426 0.681 -3.419 1.00 89.94 100 GLY A C 1
ATOM 775 O O . GLY A 1 100 ? -5.572 1.582 -2.593 1.00 89.94 100 GLY A O 1
ATOM 776 N N . ILE A 1 101 ? -6.451 0.177 -4.107 1.00 90.12 101 ILE A N 1
ATOM 777 C CA . ILE A 1 101 ? -7.846 0.619 -3.968 1.00 90.12 101 ILE A CA 1
ATOM 778 C C . ILE A 1 101 ? -8.385 0.287 -2.572 1.00 90.12 101 ILE A C 1
ATOM 780 O O . ILE A 1 101 ? -9.063 1.113 -1.957 1.00 90.12 101 ILE A O 1
ATOM 784 N N . ALA A 1 102 ? -8.091 -0.906 -2.050 1.00 88.88 102 ALA A N 1
ATOM 785 C CA . ALA A 1 102 ? -8.521 -1.306 -0.713 1.00 88.88 102 ALA A CA 1
ATOM 786 C C . ALA A 1 102 ? -7.913 -0.403 0.374 1.00 88.88 102 ALA A C 1
ATOM 788 O O . ALA A 1 102 ? -8.635 0.063 1.261 1.00 88.88 102 ALA A O 1
ATOM 789 N N . ILE A 1 103 ? -6.622 -0.069 0.255 1.00 89.75 103 ILE A N 1
ATOM 790 C CA . ILE A 1 103 ? -5.959 0.902 1.134 1.00 89.75 103 ILE A CA 1
ATOM 791 C C . ILE A 1 103 ? -6.607 2.280 0.987 1.00 89.75 103 ILE A C 1
ATOM 793 O O . ILE A 1 103 ? -6.980 2.883 1.992 1.00 89.75 103 ILE A O 1
ATOM 797 N N . ALA A 1 104 ? -6.815 2.757 -0.244 1.00 90.31 104 ALA A N 1
ATOM 798 C CA . ALA A 1 104 ? -7.432 4.054 -0.516 1.00 90.31 104 ALA A CA 1
ATOM 799 C C . ALA A 1 104 ? -8.816 4.200 0.127 1.00 90.31 104 ALA A C 1
ATOM 801 O O . ALA A 1 104 ? -9.127 5.247 0.696 1.00 90.31 104 ALA A O 1
ATOM 802 N N . ARG A 1 105 ? -9.651 3.158 0.062 1.00 86.88 105 ARG A N 1
ATOM 803 C CA . ARG A 1 105 ? -10.973 3.151 0.709 1.00 86.88 105 ARG A CA 1
ATOM 804 C C . ARG A 1 105 ? -10.844 3.264 2.215 1.00 86.88 105 ARG A C 1
ATOM 806 O O . ARG A 1 105 ? -11.509 4.085 2.838 1.00 86.88 105 ARG A O 1
ATOM 813 N N . ALA A 1 106 ? -9.967 2.466 2.799 1.00 85.31 106 ALA A N 1
ATOM 814 C CA . ALA A 1 106 ? -9.888 2.367 4.240 1.00 85.31 106 ALA A CA 1
ATOM 815 C C . ALA A 1 106 ? -9.156 3.538 4.914 1.00 85.31 106 ALA A C 1
ATOM 817 O O . ALA A 1 106 ? -9.414 3.829 6.079 1.00 85.31 106 ALA A O 1
ATOM 818 N N . ILE A 1 107 ? -8.317 4.274 4.179 1.00 88.50 107 ILE A N 1
ATOM 819 C CA . ILE A 1 107 ? -7.806 5.578 4.630 1.00 88.50 107 ILE A CA 1
ATOM 820 C C . ILE A 1 107 ? -8.760 6.737 4.298 1.00 88.50 107 ILE A C 1
ATOM 822 O O . ILE A 1 107 ? -8.476 7.881 4.648 1.00 88.50 107 ILE A O 1
ATOM 826 N N . GLY A 1 108 ? -9.875 6.477 3.606 1.00 85.88 108 GLY A N 1
ATOM 827 C CA . GLY A 1 108 ? -10.842 7.493 3.184 1.00 85.88 108 GLY A CA 1
ATOM 828 C C . GLY A 1 108 ? -10.314 8.442 2.104 1.00 85.88 108 GLY A C 1
ATOM 829 O O . GLY A 1 108 ? -10.660 9.624 2.107 1.00 85.88 108 GLY A O 1
ATOM 830 N N . PHE A 1 109 ? -9.415 7.965 1.238 1.00 86.12 109 PHE A N 1
ATOM 831 C CA . PHE A 1 109 ? -8.929 8.689 0.058 1.00 86.12 109 PHE A CA 1
ATOM 832 C C . PHE A 1 109 ? -9.953 8.654 -1.084 1.00 86.12 109 PHE A C 1
ATOM 834 O O . PHE A 1 109 ? -10.137 9.655 -1.769 1.00 86.12 109 PHE A O 1
ATOM 841 N N . ILE A 1 110 ? -10.660 7.531 -1.250 1.00 84.25 110 ILE A N 1
ATOM 842 C CA . ILE A 1 110 ? -11.792 7.411 -2.178 1.00 84.25 110 ILE A CA 1
ATOM 843 C C . ILE A 1 110 ? -13.079 7.050 -1.437 1.00 84.25 110 ILE A C 1
ATOM 845 O O . ILE A 1 110 ? -13.112 6.142 -0.606 1.00 84.25 110 ILE A O 1
ATOM 849 N N . SER A 1 111 ? -14.155 7.753 -1.775 1.00 64.50 111 SER A N 1
ATOM 850 C CA . SER A 1 111 ? -15.494 7.582 -1.205 1.00 64.50 111 SER A CA 1
ATOM 851 C C . SER A 1 111 ? -16.271 6.525 -2.000 1.00 64.50 111 SER A C 1
ATOM 853 O O . SER A 1 111 ? -17.168 6.852 -2.769 1.00 64.50 111 SER A O 1
ATOM 855 N N . GLY A 1 112 ? -15.887 5.252 -1.890 1.00 54.06 112 GLY A N 1
ATOM 856 C CA . GLY A 1 112 ? -16.599 4.140 -2.529 1.00 54.06 112 GLY A CA 1
ATOM 857 C C . GLY A 1 112 ? -17.223 3.225 -1.483 1.00 54.06 112 GLY A C 1
ATOM 858 O O . GLY A 1 112 ? -16.494 2.658 -0.672 1.00 54.06 112 GLY A O 1
ATOM 859 N N . THR A 1 113 ? -18.549 3.083 -1.493 1.00 42.94 113 THR A N 1
ATOM 860 C CA . THR A 1 113 ? -19.286 2.116 -0.666 1.00 42.94 113 THR A CA 1
ATOM 861 C C . THR A 1 113 ? -18.741 0.696 -0.878 1.00 42.94 113 THR A C 1
ATOM 863 O O . THR A 1 113 ? -18.412 0.341 -2.013 1.00 42.94 113 THR A O 1
ATOM 866 N N . PRO A 1 114 ? -18.628 -0.127 0.182 1.00 47.25 114 PRO A N 1
ATOM 867 C CA . PRO A 1 114 ? -18.314 -1.542 0.021 1.00 47.25 114 PRO A CA 1
ATOM 868 C C . PRO A 1 114 ? -19.420 -2.202 -0.817 1.00 47.25 114 PRO A C 1
ATOM 870 O O . PRO A 1 114 ? -20.602 -2.036 -0.515 1.00 47.25 114 PRO A O 1
ATOM 873 N N . ILE A 1 115 ? -19.015 -2.879 -1.893 1.00 40.56 115 ILE A N 1
ATOM 874 C CA . ILE A 1 115 ? -19.835 -3.838 -2.649 1.00 40.56 115 ILE A CA 1
ATOM 875 C C . ILE A 1 115 ? -19.738 -5.202 -1.982 1.00 40.56 115 ILE A C 1
ATOM 877 O O . ILE A 1 115 ? -18.613 -5.538 -1.545 1.00 40.56 115 ILE A O 1
#

Organism: Aneurinibacillus migulanus (NCBI:txid47500)

Foldseek 3Di:
DDDDDDPDDDDPPDPPPPDDDPPDDDDDPPPVVPCLPLNDDPVLLVVLL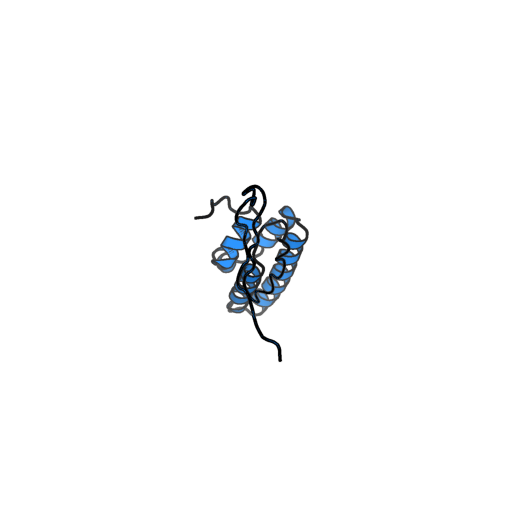VQLVPDPDPVLSVVLVVLSVVLVVCSSVVVLVSNLVSLVVHDPSSCPDPSNVSSCVSSVVDDDDDD

Sequence (115 aa):
MDGKQIFAGNAFKNAQLGDNTNFQGNENTQVKIEKNQTGISPDIFADFIQEIHKLPNEAERNEALGDAQKLQEAVKNGNLDRAKTLYTLFSNTLRDSAAGIAIARAIGFISGTPI

Radius of gyration: 22.91 Å; chains: 1; bounding box: 49×64×52 Å